Protein AF-V7I9U5-F1 (afdb_monomer)

Structure (mmCIF, N/CA/C/O backbone):
data_AF-V7I9U5-F1
#
_entry.id   AF-V7I9U5-F1
#
loop_
_atom_site.group_PDB
_atom_site.id
_atom_site.type_symbol
_atom_site.label_atom_id
_atom_site.label_alt_id
_atom_site.label_comp_id
_atom_site.label_asym_id
_atom_site.label_entity_id
_atom_site.label_seq_id
_atom_site.pdbx_PDB_ins_code
_atom_site.Cartn_x
_atom_site.Cartn_y
_atom_site.Cartn_z
_atom_site.occupancy
_atom_site.B_iso_or_equiv
_atom_site.auth_seq_id
_atom_site.auth_comp_id
_atom_site.auth_asym_id
_atom_site.auth_atom_id
_atom_site.pdbx_PDB_model_num
ATOM 1 N N . MET A 1 1 ? -19.821 3.208 18.687 1.00 77.12 1 MET A N 1
ATOM 2 C CA . MET A 1 1 ? -19.647 2.857 17.262 1.00 77.12 1 MET A CA 1
ATOM 3 C C . MET A 1 1 ? -19.160 1.423 17.202 1.00 77.12 1 MET A C 1
ATOM 5 O O . MET A 1 1 ? -18.338 1.049 18.027 1.00 77.12 1 MET A O 1
ATOM 9 N N . THR A 1 2 ? -19.719 0.607 16.321 1.00 86.19 2 THR A N 1
ATOM 10 C CA . THR A 1 2 ? -19.376 -0.817 16.202 1.00 86.19 2 THR A CA 1
ATOM 11 C C . THR A 1 2 ? -18.175 -1.021 15.279 1.00 86.19 2 THR A C 1
ATOM 13 O O . THR A 1 2 ? -17.904 -0.192 14.411 1.00 86.19 2 THR A O 1
ATOM 16 N N . ILE A 1 3 ? -17.486 -2.158 15.414 1.00 87.62 3 ILE A N 1
ATOM 17 C CA . ILE A 1 3 ? -16.365 -2.518 14.530 1.00 87.62 3 ILE A CA 1
ATOM 18 C C . ILE A 1 3 ? -16.778 -2.558 13.047 1.00 87.62 3 ILE A C 1
ATOM 20 O O . ILE A 1 3 ? -16.026 -2.118 12.184 1.00 87.62 3 ILE A O 1
ATOM 24 N N . ASN A 1 4 ? -18.013 -2.981 12.751 1.00 90.38 4 ASN A N 1
ATOM 25 C CA . ASN A 1 4 ? -18.553 -3.015 11.388 1.00 90.38 4 ASN A CA 1
ATOM 26 C C . ASN A 1 4 ? -18.772 -1.611 10.803 1.00 90.38 4 ASN A C 1
ATOM 28 O O . ASN A 1 4 ? -18.555 -1.394 9.609 1.00 90.38 4 ASN A O 1
ATOM 32 N N . GLU A 1 5 ? -19.205 -0.654 11.628 1.00 90.50 5 GLU A N 1
ATOM 33 C CA . GLU A 1 5 ? -19.340 0.747 11.213 1.00 90.50 5 GLU A CA 1
ATOM 34 C C . GLU A 1 5 ? -17.968 1.351 10.912 1.00 90.50 5 GLU A C 1
ATOM 36 O O . GLU A 1 5 ? -17.797 1.948 9.850 1.00 90.50 5 GLU A O 1
ATOM 41 N N . ILE A 1 6 ? -16.982 1.125 11.788 1.00 91.06 6 ILE A N 1
ATOM 42 C CA . ILE A 1 6 ? -15.602 1.595 11.597 1.00 91.06 6 ILE A CA 1
ATOM 43 C C . ILE A 1 6 ? -15.008 1.013 10.313 1.00 91.06 6 ILE A C 1
ATOM 45 O O . ILE A 1 6 ? -14.552 1.763 9.453 1.00 91.06 6 ILE A O 1
ATOM 49 N N . HIS A 1 7 ? -15.102 -0.306 10.136 1.00 93.69 7 HIS A N 1
ATOM 50 C CA . HIS A 1 7 ? -14.659 -0.989 8.925 1.00 93.69 7 HIS A CA 1
ATOM 51 C C . HIS A 1 7 ? -15.293 -0.374 7.667 1.00 93.69 7 HIS A C 1
ATOM 53 O O . HIS A 1 7 ? -14.611 -0.103 6.681 1.00 93.69 7 HIS A O 1
ATOM 59 N N . THR A 1 8 ? -16.604 -0.114 7.694 1.00 93.88 8 THR A N 1
ATOM 60 C CA . THR A 1 8 ? -17.323 0.483 6.558 1.00 93.88 8 THR A CA 1
ATOM 61 C C . THR A 1 8 ? -16.842 1.901 6.255 1.00 93.88 8 THR A C 1
ATOM 63 O O . THR A 1 8 ? -16.675 2.249 5.086 1.00 93.88 8 THR A O 1
ATOM 66 N N . VAL A 1 9 ? -16.628 2.727 7.283 1.00 93.00 9 VAL A N 1
ATOM 67 C CA . VAL A 1 9 ? -16.166 4.112 7.117 1.00 93.00 9 VAL A CA 1
ATOM 68 C C . VAL A 1 9 ? -14.738 4.149 6.580 1.00 93.00 9 VAL A C 1
ATOM 70 O O . VAL A 1 9 ? -14.509 4.827 5.579 1.00 93.00 9 VAL A O 1
ATOM 73 N N . LEU A 1 10 ? -13.819 3.386 7.180 1.00 92.50 10 LEU A N 1
ATOM 74 C CA . LEU A 1 10 ? -12.426 3.284 6.736 1.00 92.50 10 LEU A CA 1
ATOM 75 C C . LEU A 1 10 ? -12.348 2.823 5.285 1.00 92.50 10 LEU A C 1
ATOM 77 O O . LEU A 1 10 ? -11.780 3.514 4.444 1.00 92.50 10 LEU A O 1
ATOM 81 N N . LEU A 1 11 ? -12.994 1.700 4.965 1.00 93.69 11 LEU A N 1
ATOM 82 C CA . LEU A 1 11 ? -12.961 1.143 3.619 1.00 93.69 11 LEU A CA 1
ATOM 83 C C . LEU A 1 11 ? -13.556 2.108 2.590 1.00 93.69 11 LEU A C 1
ATOM 85 O O . LEU A 1 11 ? -13.022 2.248 1.492 1.00 93.69 11 LEU A O 1
ATOM 89 N N . LYS A 1 12 ? -14.652 2.796 2.938 1.00 92.44 12 LYS A N 1
ATOM 90 C CA . LYS A 1 12 ? -15.246 3.819 2.073 1.00 92.44 12 LYS A CA 1
ATOM 91 C C . LYS A 1 12 ? -14.289 4.982 1.843 1.00 92.44 12 LYS A C 1
ATOM 93 O O . LYS A 1 12 ? -14.295 5.520 0.741 1.00 92.44 12 LYS A O 1
ATOM 98 N N . GLU A 1 13 ? -13.536 5.400 2.854 1.00 89.56 13 GLU A N 1
ATOM 99 C CA . GLU A 1 13 ? -12.569 6.486 2.712 1.00 89.56 13 GLU A CA 1
ATOM 100 C C . GLU A 1 13 ? -11.442 6.085 1.760 1.00 89.56 13 GLU A C 1
ATOM 102 O O . GLU A 1 13 ? -11.217 6.788 0.779 1.00 89.56 13 GLU A O 1
ATOM 107 N N . VAL A 1 14 ? -10.828 4.912 1.955 1.00 89.81 14 VAL A N 1
ATOM 108 C CA . VAL A 1 14 ? -9.729 4.448 1.085 1.00 89.81 14 VAL A CA 1
ATOM 109 C C . VAL A 1 14 ? -10.201 4.271 -0.356 1.00 89.81 14 VAL A C 1
ATOM 111 O O . VAL A 1 14 ? -9.552 4.725 -1.296 1.00 89.81 14 VAL A O 1
ATOM 114 N N . ARG A 1 15 ? -11.395 3.693 -0.539 1.00 91.56 15 ARG A N 1
ATOM 115 C CA . ARG A 1 15 ? -11.972 3.438 -1.865 1.00 91.56 15 ARG A CA 1
ATOM 116 C C . ARG A 1 15 ? -12.373 4.683 -2.651 1.00 91.56 15 ARG A C 1
ATOM 118 O O . ARG A 1 15 ? -12.685 4.562 -3.830 1.00 91.56 15 ARG A O 1
ATOM 125 N N . ARG A 1 16 ? -12.359 5.877 -2.046 1.00 88.81 16 ARG A N 1
ATOM 126 C CA . ARG A 1 16 ? -12.473 7.139 -2.807 1.00 88.81 16 ARG A CA 1
ATOM 127 C C . ARG A 1 16 ? -11.232 7.429 -3.640 1.00 88.81 16 ARG A C 1
ATOM 129 O O . ARG A 1 16 ? -11.331 8.172 -4.610 1.00 88.81 16 ARG A O 1
ATOM 136 N N . HIS A 1 17 ? -10.101 6.873 -3.229 1.00 86.00 17 HIS A N 1
ATOM 137 C CA . HIS A 1 17 ? -8.796 7.093 -3.829 1.00 86.00 17 HIS A CA 1
ATOM 138 C C . HIS A 1 17 ? -8.340 5.871 -4.623 1.00 86.00 17 HIS A C 1
ATOM 140 O O . HIS A 1 17 ? -7.842 6.025 -5.731 1.00 86.00 17 HIS A O 1
ATOM 146 N N . TYR A 1 18 ? -8.575 4.669 -4.090 1.00 88.31 18 TYR A N 1
ATOM 147 C CA . TYR A 1 18 ? -8.231 3.409 -4.741 1.00 88.31 18 TYR A CA 1
ATOM 148 C C . TYR A 1 18 ? -9.349 2.379 -4.540 1.00 88.31 18 TYR A C 1
ATOM 150 O O . TYR A 1 18 ? -9.548 1.846 -3.450 1.00 88.31 18 TYR A O 1
ATOM 158 N N . ASP A 1 19 ? -10.139 2.116 -5.577 1.00 89.12 19 ASP A N 1
ATOM 159 C CA . ASP A 1 19 ? -11.402 1.374 -5.477 1.00 89.12 19 ASP A CA 1
ATOM 160 C C . ASP A 1 19 ? -11.226 -0.120 -5.145 1.00 89.12 19 ASP A C 1
ATOM 162 O O . ASP A 1 19 ? -12.055 -0.703 -4.435 1.00 89.12 19 ASP A O 1
ATOM 166 N N . LYS A 1 20 ? -10.126 -0.734 -5.592 1.00 90.25 20 LYS A N 1
ATOM 167 C CA . LYS A 1 20 ? -9.800 -2.161 -5.403 1.00 90.25 20 LYS A CA 1
ATOM 168 C C . LYS A 1 20 ? -9.102 -2.463 -4.068 1.00 90.25 20 LYS A C 1
ATOM 170 O O . LYS A 1 20 ? -8.216 -3.317 -4.006 1.00 90.25 20 LYS A O 1
ATOM 175 N N . THR A 1 21 ? -9.505 -1.786 -2.996 1.00 93.69 21 THR A N 1
ATOM 176 C CA . THR A 1 21 ? -8.960 -1.997 -1.643 1.00 93.69 21 THR A CA 1
ATOM 177 C C . THR A 1 21 ? -9.842 -2.905 -0.790 1.00 93.69 21 THR A C 1
ATOM 179 O O . THR A 1 21 ? -11.069 -2.886 -0.914 1.00 93.69 21 THR A O 1
ATOM 182 N N . GLU A 1 22 ? -9.236 -3.654 0.125 1.00 95.12 22 GLU A N 1
ATOM 183 C CA . GLU A 1 22 ? -9.875 -4.439 1.186 1.00 95.12 22 GLU A CA 1
ATOM 184 C C . GLU A 1 22 ? -9.195 -4.155 2.535 1.00 95.12 22 GLU A C 1
ATOM 186 O O . GLU A 1 22 ? -8.014 -3.822 2.567 1.00 95.12 22 GLU A O 1
ATOM 191 N N . ILE A 1 23 ? -9.923 -4.294 3.648 1.00 94.75 23 ILE A N 1
ATOM 192 C CA . ILE A 1 23 ? -9.324 -4.326 4.992 1.00 94.75 23 ILE A CA 1
ATOM 193 C C . ILE A 1 23 ? -9.084 -5.792 5.336 1.00 94.75 23 ILE A C 1
ATOM 195 O O . ILE A 1 23 ? -10.033 -6.576 5.357 1.00 94.75 23 ILE A O 1
ATOM 199 N N . ILE A 1 24 ? -7.830 -6.156 5.595 1.00 94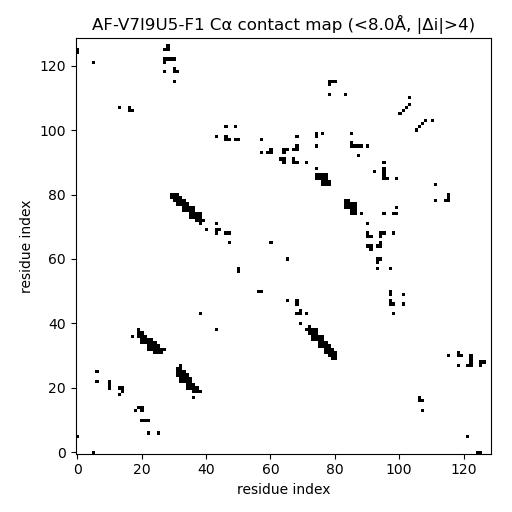.75 24 ILE A N 1
ATOM 200 C CA . ILE A 1 24 ? -7.446 -7.530 5.951 1.00 94.75 24 ILE A CA 1
ATOM 201 C C . ILE A 1 24 ? -7.210 -7.704 7.452 1.00 94.75 24 ILE A C 1
ATOM 203 O O . ILE A 1 24 ? -7.402 -8.801 7.972 1.00 94.75 24 ILE A O 1
ATOM 207 N N . HIS A 1 25 ? -6.882 -6.619 8.157 1.00 93.75 25 HIS A N 1
ATOM 208 C CA . HIS A 1 25 ? -6.757 -6.581 9.613 1.00 93.75 25 HIS A CA 1
ATOM 209 C C . HIS A 1 25 ? -7.261 -5.244 10.156 1.00 93.75 25 HIS A C 1
ATOM 211 O O . HIS A 1 25 ? -7.058 -4.201 9.532 1.00 93.75 25 HIS A O 1
ATOM 217 N N . LEU A 1 26 ? -7.935 -5.285 11.304 1.00 94.50 26 LEU A N 1
ATOM 218 C CA . LEU A 1 26 ? -8.434 -4.109 12.011 1.00 94.50 26 LEU A CA 1
ATOM 219 C C . LEU A 1 26 ? -8.462 -4.392 13.515 1.00 94.50 26 LEU A C 1
ATOM 221 O O . LEU A 1 26 ? -9.293 -5.176 13.978 1.00 94.50 26 LEU A O 1
ATOM 225 N N . ASP A 1 27 ? -7.602 -3.711 14.265 1.00 92.88 27 ASP A N 1
ATOM 226 C CA . ASP A 1 27 ? -7.534 -3.774 15.723 1.00 92.88 27 ASP A CA 1
ATOM 227 C C . ASP A 1 27 ? -7.609 -2.355 16.304 1.00 92.88 27 ASP A C 1
ATOM 229 O O . ASP A 1 27 ? -6.640 -1.603 16.321 1.00 92.88 27 ASP A O 1
ATOM 23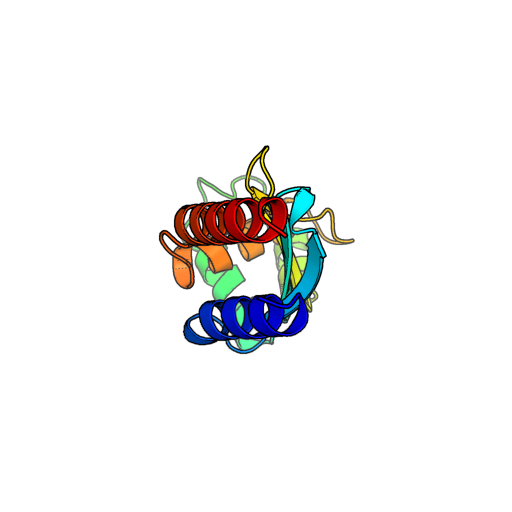3 N N . ILE A 1 28 ? -8.804 -1.961 16.755 1.00 90.69 28 ILE A N 1
ATOM 234 C CA . ILE A 1 28 ? -9.050 -0.611 17.283 1.00 90.69 28 ILE A CA 1
ATOM 235 C C . ILE A 1 28 ? -8.306 -0.354 18.604 1.00 90.69 28 ILE A C 1
ATOM 237 O O . ILE A 1 28 ? -7.718 0.721 18.727 1.00 90.69 28 ILE A O 1
ATOM 241 N N . PRO A 1 29 ? -8.304 -1.277 19.592 1.00 89.69 29 PRO A N 1
ATOM 242 C CA . PRO A 1 29 ? -7.500 -1.111 20.802 1.00 89.69 29 PRO A CA 1
ATOM 243 C C . PRO A 1 29 ? -6.011 -0.867 20.546 1.00 89.69 29 PRO A C 1
ATOM 245 O O . PRO A 1 29 ? -5.427 -0.041 21.244 1.00 89.69 29 PRO A O 1
ATOM 248 N N . LEU A 1 30 ? -5.423 -1.558 19.565 1.00 89.88 30 LEU A N 1
ATOM 249 C CA . LEU A 1 30 ? -4.011 -1.402 19.198 1.00 89.88 30 LEU A CA 1
ATOM 250 C C . LEU A 1 30 ? -3.757 -0.281 18.178 1.00 89.88 30 LEU A C 1
ATOM 252 O O . LEU A 1 30 ? -2.609 0.003 17.859 1.00 89.88 30 LEU A O 1
ATOM 256 N N . GLY A 1 31 ? -4.807 0.362 17.657 1.00 89.88 31 GLY A N 1
ATOM 257 C CA . GLY A 1 31 ? -4.671 1.396 16.629 1.00 89.88 31 GLY A CA 1
ATOM 258 C C . GLY A 1 31 ? -4.204 0.861 15.271 1.00 89.88 31 GLY A C 1
ATOM 259 O O . GLY A 1 31 ? -3.723 1.636 14.452 1.00 89.88 31 GLY A O 1
ATOM 260 N N . GLU A 1 32 ? -4.364 -0.438 15.011 1.00 92.75 32 GLU A N 1
ATOM 261 C CA . GLU A 1 32 ? -3.842 -1.093 13.813 1.00 92.75 32 GLU A CA 1
ATOM 262 C C . GLU A 1 32 ? -4.907 -1.242 12.725 1.00 92.75 32 GLU A C 1
ATOM 264 O O . GLU A 1 32 ? -6.035 -1.692 12.967 1.00 92.75 32 GLU A O 1
ATOM 269 N N . VAL A 1 33 ? -4.527 -0.954 11.484 1.00 94.19 33 VAL A N 1
ATOM 270 C CA . VAL A 1 33 ? -5.307 -1.311 10.298 1.00 94.19 33 VAL A CA 1
ATOM 271 C C . VAL A 1 33 ? -4.382 -1.736 9.167 1.00 94.19 33 VAL A C 1
ATOM 273 O O . VAL A 1 33 ? -3.367 -1.103 8.899 1.00 94.19 33 VAL A O 1
ATOM 276 N N . GLU A 1 34 ? -4.737 -2.814 8.477 1.00 94.69 34 GLU A N 1
ATOM 277 C CA . GLU A 1 34 ? -4.006 -3.290 7.308 1.00 94.69 34 GLU A CA 1
ATOM 278 C C . GLU A 1 34 ? -4.934 -3.347 6.101 1.00 94.69 34 GLU A C 1
ATOM 280 O O . GLU A 1 34 ? -5.991 -3.990 6.121 1.00 94.69 34 GLU A O 1
ATOM 285 N N . PHE A 1 35 ? -4.520 -2.663 5.040 1.00 93.88 35 PHE A N 1
ATOM 286 C CA . PHE A 1 35 ? -5.229 -2.599 3.777 1.00 93.88 35 PHE A CA 1
ATOM 287 C C . PHE A 1 35 ? -4.507 -3.431 2.725 1.00 93.88 35 PHE A C 1
ATOM 289 O O . PHE A 1 35 ? -3.295 -3.316 2.552 1.00 93.88 35 PHE A O 1
ATOM 296 N N . LYS A 1 36 ? -5.273 -4.218 1.975 1.00 94.19 36 LYS A N 1
ATOM 297 C CA . LYS A 1 36 ? -4.824 -4.887 0.756 1.00 94.19 36 LYS A CA 1
ATOM 298 C C . LYS A 1 36 ? -5.276 -4.075 -0.449 1.00 94.19 36 LYS A C 1
ATOM 300 O O . LYS A 1 36 ? -6.473 -3.846 -0.619 1.00 94.19 36 LYS A O 1
ATOM 305 N N . PHE A 1 37 ? -4.340 -3.682 -1.301 1.00 93.31 37 PHE A N 1
ATOM 306 C CA . PHE A 1 37 ? -4.597 -2.996 -2.564 1.00 93.31 37 PHE A CA 1
ATOM 307 C C . PHE A 1 37 ? -4.389 -3.995 -3.697 1.00 93.31 37 PHE A C 1
ATOM 309 O O . PHE A 1 37 ? -3.257 -4.394 -3.961 1.00 93.31 37 PHE A O 1
ATOM 316 N N . ASN A 1 38 ? -5.47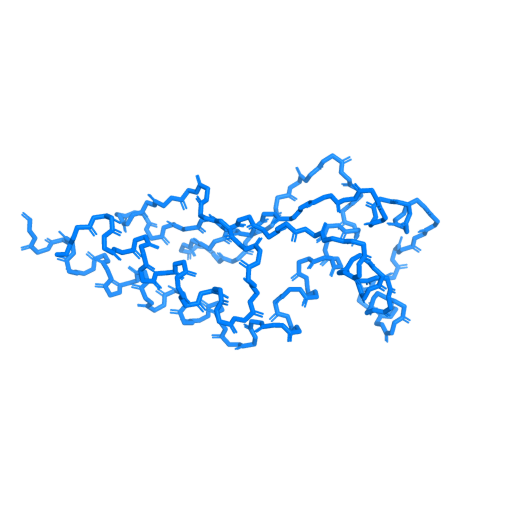1 -4.443 -4.337 1.00 94.19 38 ASN A N 1
ATOM 317 C CA . ASN A 1 38 ? -5.355 -5.349 -5.479 1.00 94.19 38 ASN A CA 1
ATOM 318 C C . ASN A 1 38 ? -4.900 -4.550 -6.710 1.00 94.19 38 ASN A C 1
ATOM 320 O O . ASN A 1 38 ? -5.506 -3.528 -7.040 1.00 94.19 38 ASN A O 1
ATOM 324 N N . LEU A 1 39 ? -3.850 -5.021 -7.377 1.00 93.44 39 LEU A N 1
ATOM 325 C CA . LEU A 1 39 ? -3.217 -4.374 -8.522 1.00 93.44 39 LEU 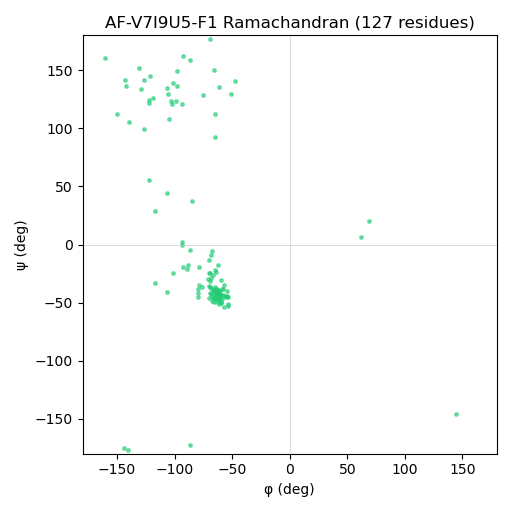A CA 1
ATOM 326 C C . LEU A 1 39 ? -3.668 -5.075 -9.803 1.00 93.44 39 LEU A C 1
ATOM 328 O O . LEU A 1 39 ? -3.462 -6.280 -9.974 1.00 93.44 39 LEU A O 1
ATOM 332 N N . ASP A 1 40 ? -4.288 -4.341 -10.724 1.00 94.50 40 ASP A N 1
ATOM 333 C CA . ASP A 1 40 ? -4.554 -4.890 -12.049 1.00 94.50 40 ASP A CA 1
ATOM 334 C C . ASP A 1 40 ? -3.370 -4.682 -13.006 1.00 94.50 40 ASP A C 1
ATOM 336 O O . ASP A 1 40 ? -2.253 -4.348 -12.616 1.00 94.50 40 ASP A O 1
ATOM 340 N N . HIS A 1 41 ? -3.563 -5.000 -14.286 1.00 95.69 41 HIS A N 1
ATOM 341 C CA . HIS A 1 41 ? -2.507 -4.794 -15.273 1.00 95.69 41 HIS A CA 1
ATOM 342 C C . HIS A 1 41 ? -2.153 -3.310 -15.465 1.00 95.69 41 HIS A C 1
ATOM 344 O O . HIS A 1 41 ? -0.976 -2.991 -15.572 1.00 95.69 41 HIS A O 1
ATOM 350 N N . GLU A 1 42 ? -3.140 -2.413 -15.485 1.00 94.69 42 GLU A N 1
ATOM 351 C CA . GLU A 1 42 ? -2.924 -0.972 -15.646 1.00 94.69 42 GLU A CA 1
ATOM 352 C C . GLU A 1 42 ? -2.172 -0.394 -14.442 1.00 94.69 42 GLU A C 1
ATOM 354 O O . GLU A 1 42 ? -1.208 0.349 -14.625 1.00 94.69 42 GLU A O 1
ATOM 359 N N . ASP A 1 43 ? -2.544 -0.807 -13.228 1.00 94.56 43 ASP A N 1
ATOM 360 C CA . ASP A 1 43 ? -1.866 -0.421 -11.989 1.00 94.56 43 ASP A CA 1
ATOM 361 C C . ASP A 1 43 ? -0.385 -0.837 -12.022 1.00 94.56 43 ASP A C 1
ATOM 363 O O . ASP A 1 43 ? 0.502 -0.019 -11.779 1.00 94.56 43 ASP A O 1
ATOM 367 N N . ARG A 1 44 ? -0.089 -2.079 -12.427 1.00 95.75 44 ARG A N 1
ATOM 368 C CA . ARG A 1 44 ? 1.293 -2.577 -12.566 1.00 95.75 44 ARG A CA 1
ATOM 369 C C . ARG A 1 44 ? 2.105 -1.8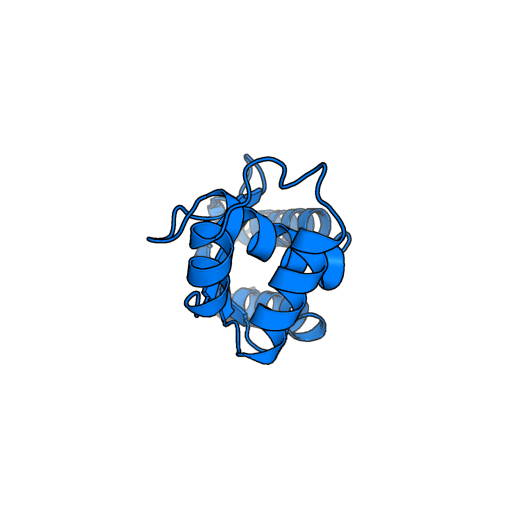16 -13.611 1.00 95.75 44 ARG A C 1
ATOM 371 O O . ARG A 1 44 ? 3.279 -1.534 -13.382 1.00 95.75 44 ARG A O 1
ATOM 378 N N . MET A 1 45 ? 1.494 -1.451 -14.740 1.00 97.19 45 MET A N 1
ATOM 379 C CA . MET A 1 45 ? 2.170 -0.637 -15.755 1.00 97.19 45 MET A CA 1
ATOM 380 C C . MET A 1 45 ? 2.508 0.763 -15.230 1.00 97.19 45 MET A C 1
ATOM 382 O O . MET A 1 45 ? 3.598 1.261 -15.504 1.00 97.19 45 MET A O 1
ATOM 386 N N . ARG A 1 46 ? 1.624 1.371 -14.432 1.00 94.69 46 ARG A N 1
ATOM 387 C CA . ARG A 1 46 ? 1.884 2.668 -13.788 1.00 94.69 46 ARG A CA 1
ATOM 388 C C . ARG A 1 46 ? 2.954 2.589 -12.706 1.00 94.69 46 ARG A C 1
ATOM 390 O O . ARG A 1 46 ? 3.752 3.509 -12.590 1.00 94.69 46 ARG A O 1
ATOM 397 N N . ILE A 1 47 ? 3.014 1.494 -11.947 1.00 94.44 47 ILE A N 1
ATOM 398 C CA . ILE A 1 47 ? 4.087 1.272 -10.965 1.00 94.44 47 ILE A CA 1
ATOM 399 C C . ILE A 1 47 ? 5.448 1.195 -11.668 1.00 94.44 47 ILE A C 1
ATOM 401 O O . ILE A 1 47 ? 6.413 1.789 -11.193 1.00 94.44 47 ILE A O 1
ATOM 405 N N . LEU A 1 48 ? 5.534 0.508 -12.814 1.00 95.50 48 LEU A N 1
ATOM 406 C CA . LEU A 1 48 ? 6.763 0.472 -13.615 1.00 95.50 48 LEU A CA 1
ATOM 407 C C . LEU A 1 48 ? 7.170 1.861 -14.121 1.00 95.50 48 LEU A C 1
ATOM 409 O O . LEU A 1 48 ? 8.350 2.203 -14.070 1.00 95.50 48 LEU A O 1
ATOM 413 N N . GLU A 1 49 ? 6.206 2.649 -14.602 1.00 94.62 49 GLU A N 1
ATOM 414 C CA . GLU A 1 49 ? 6.440 4.029 -15.040 1.00 94.62 49 GLU A CA 1
ATOM 415 C C . GLU A 1 49 ? 6.947 4.889 -13.877 1.00 94.62 49 GLU A C 1
ATOM 417 O O . GLU A 1 49 ? 8.033 5.455 -13.970 1.00 94.62 49 GLU A O 1
ATOM 422 N N . PHE A 1 50 ? 6.252 4.864 -12.737 1.00 93.06 50 PHE A N 1
ATOM 423 C CA . PHE A 1 50 ? 6.655 5.555 -11.513 1.00 93.06 50 PHE A CA 1
ATOM 424 C C . PHE A 1 50 ? 8.069 5.164 -11.062 1.00 93.06 50 PHE A C 1
ATOM 426 O O . PHE A 1 50 ? 8.887 6.028 -10.748 1.00 93.06 50 PHE A O 1
ATOM 433 N N . MET A 1 51 ? 8.399 3.871 -11.072 1.00 93.50 51 MET A N 1
ATOM 434 C CA . MET A 1 51 ? 9.741 3.399 -10.728 1.00 93.50 51 MET A CA 1
ATOM 435 C C . MET A 1 51 ? 10.800 3.955 -11.691 1.00 93.50 51 MET A C 1
ATOM 437 O O . MET A 1 51 ? 11.863 4.392 -11.252 1.00 93.50 51 MET A O 1
ATOM 441 N N . SER A 1 52 ? 10.511 3.966 -12.996 1.00 91.81 52 SER A N 1
ATOM 442 C CA . SER A 1 52 ? 11.419 4.497 -14.018 1.00 91.81 52 SER A CA 1
ATOM 443 C C . SER A 1 52 ? 11.588 6.018 -13.943 1.00 91.81 52 SER A C 1
ATOM 445 O O . SER A 1 52 ? 12.628 6.526 -14.365 1.00 91.81 52 SER A O 1
ATOM 447 N N . GLU A 1 53 ? 10.580 6.741 -13.459 1.00 92.56 53 GLU A N 1
ATOM 448 C CA . GLU A 1 53 ? 10.612 8.195 -13.279 1.00 92.56 53 GLU A CA 1
ATOM 449 C C . GLU A 1 53 ? 11.369 8.626 -12.015 1.00 92.56 53 GLU A C 1
ATOM 451 O O . GLU A 1 53 ? 11.832 9.764 -11.956 1.00 92.56 53 GLU A O 1
ATOM 456 N N . ASN A 1 54 ? 11.551 7.719 -11.047 1.00 89.75 54 ASN A N 1
ATOM 457 C CA . ASN A 1 54 ? 12.191 7.985 -9.753 1.00 89.75 54 ASN A CA 1
ATOM 458 C C . ASN A 1 54 ? 13.425 7.079 -9.505 1.00 89.75 54 ASN A C 1
ATOM 460 O O . ASN A 1 54 ? 13.488 6.359 -8.498 1.00 89.75 54 ASN A O 1
ATOM 464 N N . PRO A 1 55 ? 14.426 7.067 -10.407 1.00 90.25 55 PRO A N 1
ATOM 465 C CA . PRO A 1 55 ? 15.563 6.143 -10.340 1.00 90.25 55 PRO A CA 1
ATOM 466 C C . PRO A 1 55 ? 16.454 6.340 -9.104 1.00 90.25 55 PRO A C 1
ATOM 468 O O . PRO A 1 55 ? 17.149 5.416 -8.687 1.00 90.25 55 PRO A O 1
ATOM 471 N N . GLU A 1 56 ? 16.458 7.527 -8.501 1.00 90.88 56 GLU A N 1
ATOM 472 C CA . GLU A 1 56 ? 17.187 7.816 -7.266 1.00 90.88 56 GLU A CA 1
ATOM 473 C C . GLU A 1 56 ? 16.572 7.138 -6.037 1.00 90.88 56 GLU A C 1
ATOM 475 O O . GLU A 1 56 ? 17.302 6.795 -5.107 1.00 90.88 56 GLU A O 1
ATOM 480 N N . ILE A 1 57 ? 15.253 6.914 -6.045 1.00 87.75 57 ILE A N 1
ATOM 481 C CA . ILE A 1 57 ? 14.540 6.196 -4.984 1.00 87.75 57 ILE A CA 1
ATOM 482 C C . ILE A 1 57 ? 14.732 4.688 -5.177 1.00 87.75 57 ILE A C 1
ATOM 484 O O . ILE A 1 57 ? 15.010 3.965 -4.221 1.00 87.75 57 ILE A O 1
ATOM 488 N N . PHE A 1 58 ? 14.660 4.220 -6.425 1.00 90.81 58 PHE A N 1
ATOM 489 C CA . PHE A 1 58 ? 14.720 2.800 -6.786 1.00 90.81 58 PHE A CA 1
ATOM 490 C C . PHE A 1 58 ? 16.053 2.411 -7.435 1.00 90.81 58 PHE A C 1
ATOM 492 O O . PHE A 1 58 ? 16.095 1.690 -8.428 1.00 90.81 58 PHE A O 1
ATOM 499 N N . SER A 1 59 ? 17.161 2.878 -6.858 1.00 89.75 59 SER A N 1
ATOM 500 C CA . SER A 1 59 ? 18.508 2.691 -7.427 1.00 89.75 59 SER A CA 1
ATOM 501 C C . SER A 1 59 ? 18.972 1.229 -7.547 1.00 89.75 59 SER A C 1
ATOM 503 O O . SER A 1 59 ? 19.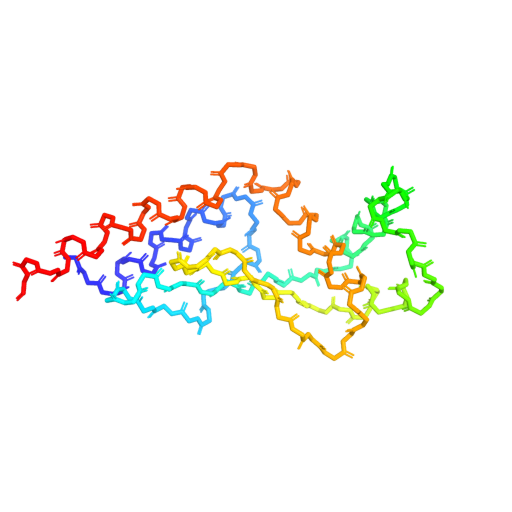898 0.943 -8.305 1.00 89.75 59 SER A O 1
ATOM 505 N N . GLU A 1 60 ? 18.326 0.304 -6.831 1.00 90.25 60 GLU A N 1
ATOM 506 C CA . GLU A 1 60 ? 18.603 -1.140 -6.871 1.00 90.25 60 GLU A CA 1
ATOM 507 C C . GLU A 1 60 ? 17.713 -1.905 -7.871 1.00 90.25 60 GLU A C 1
ATOM 509 O O . GLU A 1 60 ? 17.854 -3.124 -8.017 1.00 90.25 60 GLU A O 1
ATOM 514 N N . ALA A 1 61 ? 16.808 -1.210 -8.574 1.00 90.81 61 ALA A N 1
ATOM 515 C CA . ALA A 1 61 ? 15.896 -1.824 -9.530 1.00 90.81 61 ALA A CA 1
ATOM 516 C C . ALA A 1 61 ? 16.650 -2.509 -10.679 1.00 90.81 61 ALA A C 1
ATOM 518 O O . ALA A 1 61 ? 17.587 -1.964 -11.269 1.00 90.81 61 ALA A O 1
ATOM 519 N N . ASN A 1 62 ? 16.209 -3.717 -11.016 1.00 91.81 62 ASN A N 1
ATOM 520 C CA . ASN A 1 62 ? 16.767 -4.528 -12.092 1.00 91.81 62 ASN A CA 1
ATOM 521 C C . ASN A 1 62 ? 15.655 -5.257 -12.871 1.0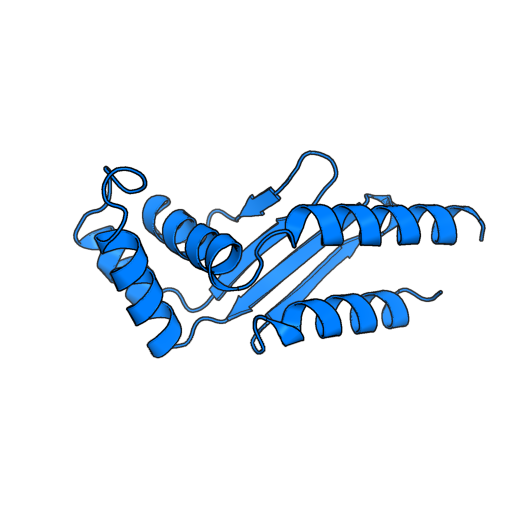0 91.81 62 ASN A C 1
ATOM 523 O O . ASN A 1 62 ? 14.464 -5.072 -12.614 1.00 91.81 62 ASN A O 1
ATOM 527 N N . ASP A 1 63 ? 16.039 -6.091 -13.840 1.00 91.25 63 ASP A N 1
ATOM 528 C CA . ASP A 1 63 ? 15.087 -6.821 -14.685 1.00 91.25 63 ASP A CA 1
ATOM 529 C C . ASP A 1 63 ? 14.153 -7.749 -13.888 1.00 91.25 63 ASP A C 1
ATOM 531 O O . ASP A 1 63 ? 13.017 -7.974 -14.306 1.00 91.25 63 ASP A O 1
ATOM 535 N N . ASP A 1 64 ? 14.603 -8.291 -12.753 1.00 91.31 64 ASP A N 1
ATOM 536 C CA . ASP A 1 64 ? 13.771 -9.138 -11.897 1.00 91.31 64 ASP A CA 1
ATOM 537 C C . ASP A 1 64 ? 12.777 -8.296 -11.086 1.00 91.31 64 ASP A C 1
ATOM 539 O O . ASP A 1 64 ? 11.611 -8.672 -11.003 1.00 91.31 64 ASP A O 1
ATOM 543 N N . THR A 1 65 ? 13.163 -7.096 -10.632 1.00 93.44 65 THR A N 1
ATOM 544 C CA . THR A 1 65 ? 12.228 -6.121 -10.037 1.00 93.44 65 THR A CA 1
ATOM 545 C C . THR A 1 65 ? 11.058 -5.822 -10.983 1.00 93.44 65 THR A C 1
ATOM 547 O O . THR A 1 65 ? 9.901 -5.808 -10.565 1.00 93.44 65 THR A O 1
ATOM 550 N N . ALA A 1 66 ? 11.331 -5.619 -12.277 1.00 94.12 66 ALA A N 1
ATOM 551 C CA . ALA A 1 66 ? 10.285 -5.341 -13.260 1.00 94.12 66 ALA A CA 1
ATOM 552 C C . ALA A 1 66 ? 9.343 -6.539 -13.484 1.00 94.12 66 ALA A C 1
ATOM 554 O O . ALA A 1 66 ? 8.132 -6.351 -13.614 1.00 94.12 66 ALA A O 1
ATOM 555 N N . LYS A 1 67 ? 9.875 -7.769 -13.512 1.00 95.00 67 LYS A N 1
ATOM 556 C CA . LYS A 1 67 ? 9.053 -8.991 -13.600 1.00 95.00 67 LYS A CA 1
ATOM 557 C C . LYS A 1 67 ? 8.160 -9.142 -12.378 1.00 95.00 67 LYS A C 1
ATOM 559 O O . LYS A 1 67 ? 6.970 -9.394 -12.530 1.00 95.00 67 LYS A O 1
ATOM 564 N N . ASP A 1 68 ? 8.715 -8.916 -11.198 1.00 94.56 68 ASP A N 1
ATOM 565 C CA . ASP A 1 68 ? 7.987 -9.023 -9.942 1.00 94.56 68 ASP A CA 1
ATOM 566 C C . ASP A 1 68 ? 6.847 -8.006 -9.861 1.00 94.56 68 ASP A C 1
ATOM 568 O O . ASP A 1 68 ? 5.733 -8.370 -9.491 1.00 94.56 68 ASP A O 1
ATOM 572 N N . ILE A 1 69 ? 7.062 -6.762 -10.307 1.00 94.94 69 ILE A N 1
ATOM 573 C CA . ILE A 1 69 ? 5.976 -5.776 -10.436 1.00 94.94 69 ILE A CA 1
ATOM 574 C C . ILE A 1 69 ? 4.891 -6.285 -11.394 1.00 94.94 69 ILE A C 1
ATOM 576 O O . ILE A 1 69 ? 3.704 -6.168 -11.098 1.00 94.94 69 ILE A O 1
ATOM 580 N N . LEU A 1 70 ? 5.266 -6.873 -12.533 1.00 95.44 70 LEU A N 1
ATOM 581 C CA . LEU A 1 70 ? 4.301 -7.412 -13.495 1.00 95.44 70 LEU A CA 1
ATOM 582 C C . LEU A 1 70 ? 3.522 -8.619 -12.959 1.00 95.44 70 LEU A C 1
ATOM 584 O O . LEU A 1 70 ? 2.398 -8.847 -13.403 1.00 95.44 70 LEU A O 1
ATOM 588 N N . GLU A 1 71 ? 4.071 -9.381 -12.019 1.00 94.62 71 GLU A N 1
ATOM 589 C CA . GLU A 1 71 ? 3.417 -10.549 -11.421 1.00 94.62 71 GLU A CA 1
ATOM 590 C C . GLU A 1 71 ? 2.644 -10.228 -10.135 1.00 94.62 71 GLU A C 1
ATOM 592 O O . GLU A 1 71 ? 1.741 -10.984 -9.774 1.00 94.62 71 GLU A O 1
ATOM 597 N N . MET A 1 72 ? 2.942 -9.102 -9.483 1.00 93.44 72 MET A N 1
ATOM 598 C CA . MET A 1 72 ? 2.325 -8.680 -8.227 1.00 93.44 72 MET A CA 1
ATOM 599 C C . MET A 1 72 ? 0.834 -8.380 -8.393 1.00 93.44 72 MET A C 1
ATOM 601 O O . MET A 1 72 ? 0.433 -7.407 -9.028 1.00 93.44 72 MET A O 1
ATOM 605 N N . ASP A 1 73 ? -0.009 -9.210 -7.788 1.00 93.25 73 ASP A N 1
ATOM 606 C CA . ASP A 1 73 ? -1.465 -9.069 -7.835 1.00 93.25 73 ASP A CA 1
ATOM 607 C C . ASP A 1 73 ? -2.018 -8.170 -6.719 1.00 93.25 73 ASP A C 1
ATOM 609 O O . ASP A 1 73 ? -3.155 -7.700 -6.802 1.00 93.25 73 ASP A O 1
ATOM 613 N N . ASN A 1 74 ? -1.237 -7.925 -5.665 1.00 93.38 74 ASN A N 1
ATOM 614 C CA . ASN A 1 74 ? -1.596 -7.029 -4.579 1.00 93.38 74 ASN A CA 1
ATOM 615 C C . ASN A 1 74 ? -0.389 -6.561 -3.757 1.00 93.38 74 ASN A C 1
ATOM 617 O O . ASN A 1 74 ? 0.645 -7.224 -3.717 1.00 93.38 74 ASN A O 1
ATOM 621 N N . ILE A 1 75 ? -0.580 -5.459 -3.033 1.00 92.88 75 ILE A N 1
ATOM 622 C CA . ILE A 1 75 ? 0.312 -5.016 -1.959 1.00 92.88 75 ILE A CA 1
ATOM 623 C C . ILE A 1 75 ? -0.495 -4.777 -0.680 1.00 92.88 75 ILE A C 1
ATOM 625 O O . ILE A 1 75 ? -1.618 -4.267 -0.727 1.00 92.88 75 ILE A O 1
ATOM 629 N N . CYS A 1 76 ? 0.076 -5.142 0.467 1.00 92.81 76 CYS A N 1
ATOM 630 C CA . CYS A 1 76 ? -0.514 -4.880 1.777 1.00 92.81 76 CYS A CA 1
ATOM 631 C C . CYS A 1 76 ? 0.241 -3.753 2.478 1.00 92.81 76 CYS A C 1
ATOM 633 O O . CYS A 1 76 ? 1.467 -3.817 2.593 1.00 92.81 76 CYS A O 1
ATOM 635 N N . ILE A 1 77 ? -0.500 -2.761 2.973 1.00 91.88 77 ILE A N 1
ATOM 636 C CA . ILE A 1 77 ? 0.027 -1.637 3.749 1.00 91.88 77 ILE A CA 1
ATOM 637 C C . ILE A 1 77 ? -0.682 -1.612 5.101 1.00 91.88 77 ILE A C 1
ATOM 639 O O . ILE A 1 77 ? -1.910 -1.524 5.170 1.00 91.88 77 ILE A O 1
ATOM 643 N N . ARG A 1 78 ? 0.106 -1.699 6.167 1.00 92.31 78 ARG A N 1
ATOM 644 C CA . ARG A 1 78 ? -0.304 -1.612 7.563 1.00 92.31 78 ARG A CA 1
ATOM 645 C C . ARG A 1 78 ? 0.020 -0.234 8.119 1.00 92.31 78 ARG A C 1
ATOM 647 O O . ARG A 1 78 ? 1.098 0.298 7.872 1.00 92.31 78 ARG A O 1
ATOM 654 N N . PHE A 1 79 ? -0.911 0.290 8.897 1.00 90.81 79 PHE A N 1
ATOM 655 C CA . PHE A 1 79 ? -0.763 1.486 9.707 1.00 90.81 79 PHE A CA 1
ATOM 656 C C . PHE A 1 79 ? -0.955 1.079 11.165 1.00 90.81 79 PHE A C 1
ATOM 658 O O . PHE A 1 79 ? -1.958 0.438 11.488 1.00 90.81 79 PHE A O 1
ATOM 665 N N . ASP A 1 80 ? 0.006 1.418 12.012 1.00 89.75 80 ASP A N 1
ATOM 666 C CA . ASP A 1 80 ? -0.032 1.202 13.457 1.00 89.75 80 ASP A CA 1
ATOM 667 C C . ASP A 1 80 ? 0.657 2.369 14.190 1.00 89.75 80 ASP A C 1
ATOM 669 O O . ASP A 1 80 ? 1.043 3.363 13.572 1.00 89.75 80 ASP A O 1
ATOM 673 N N . GLU A 1 81 ? 0.789 2.271 15.515 1.00 84.25 81 GLU A N 1
ATOM 674 C CA . GLU A 1 81 ? 1.397 3.320 16.348 1.00 84.25 81 GLU A CA 1
ATOM 675 C C . GLU A 1 81 ? 2.888 3.568 16.058 1.00 84.25 81 GLU A C 1
ATOM 677 O O . GLU A 1 81 ? 3.412 4.629 16.398 1.00 84.25 81 GLU A O 1
ATOM 682 N N . GLU A 1 82 ? 3.593 2.602 15.465 1.00 84.81 82 GLU A N 1
ATOM 683 C CA . GLU A 1 82 ? 5.009 2.736 15.119 1.00 84.81 82 GLU A CA 1
ATOM 684 C C . GLU A 1 82 ? 5.205 3.326 13.714 1.00 84.81 82 GLU A C 1
ATOM 686 O O . GLU A 1 82 ? 6.264 3.893 13.425 1.00 84.81 82 GLU A O 1
ATOM 691 N N . GLY A 1 83 ? 4.188 3.237 12.851 1.00 83.19 83 GLY A N 1
ATOM 692 C CA . GLY A 1 83 ? 4.129 3.956 11.586 1.00 83.19 83 GLY A CA 1
ATOM 693 C C . GLY A 1 83 ? 3.455 3.180 10.456 1.00 83.19 83 GLY A C 1
ATOM 694 O O . GLY A 1 83 ? 2.479 2.456 10.636 1.00 83.19 83 GLY A O 1
ATOM 695 N N . THR A 1 84 ? 3.959 3.391 9.237 1.00 84.50 84 THR A N 1
ATOM 696 C CA . THR A 1 84 ? 3.467 2.724 8.024 1.00 84.50 84 THR A CA 1
ATOM 697 C C . THR A 1 84 ? 4.421 1.612 7.611 1.00 84.50 84 THR A C 1
ATOM 699 O O . THR A 1 84 ? 5.593 1.859 7.329 1.00 84.50 84 THR A O 1
ATOM 702 N N . TYR A 1 85 ? 3.896 0.397 7.506 1.00 84.44 85 TYR A N 1
ATOM 703 C CA . TYR A 1 85 ? 4.631 -0.795 7.108 1.00 84.44 85 TYR A CA 1
ATOM 704 C C . TYR A 1 85 ? 4.007 -1.410 5.864 1.00 84.44 85 TYR A C 1
ATOM 706 O O . TYR A 1 85 ? 2.793 -1.428 5.702 1.00 84.44 85 TYR A O 1
ATOM 714 N N . PHE A 1 86 ? 4.822 -1.974 4.987 1.00 82.00 86 PHE A N 1
ATOM 715 C CA . PHE A 1 86 ? 4.348 -2.740 3.840 1.00 82.00 86 PHE A CA 1
ATOM 716 C C . PHE A 1 86 ? 5.073 -4.080 3.812 1.00 82.00 86 PHE A C 1
ATOM 718 O O . PHE A 1 86 ? 6.268 -4.180 4.097 1.00 82.00 86 PHE A O 1
ATOM 725 N N . GLY A 1 87 ? 4.295 -5.137 3.598 1.00 63.06 87 GLY A N 1
ATOM 726 C CA . GLY A 1 87 ? 4.732 -6.501 3.867 1.00 63.06 87 GLY A CA 1
ATOM 727 C C . GLY A 1 87 ? 5.870 -6.974 2.961 1.00 63.06 87 GLY A C 1
ATOM 728 O O . GLY A 1 87 ? 5.947 -6.618 1.786 1.00 63.06 87 GLY A O 1
ATOM 729 N N . ARG A 1 88 ? 6.700 -7.880 3.502 1.00 56.12 88 ARG A N 1
ATOM 730 C CA . ARG A 1 88 ? 7.517 -8.806 2.704 1.00 56.12 88 ARG A CA 1
ATOM 731 C C . ARG A 1 88 ? 6.574 -9.741 1.953 1.00 56.12 88 ARG A C 1
ATOM 733 O O . ARG A 1 88 ? 6.147 -10.761 2.494 1.00 56.12 88 ARG A O 1
ATOM 740 N N . SER A 1 89 ? 6.217 -9.369 0.734 1.00 61.00 89 SER A N 1
ATOM 741 C CA . SER A 1 89 ? 5.616 -10.311 -0.201 1.00 61.00 89 SER A CA 1
ATOM 742 C C . SER A 1 89 ? 6.669 -11.347 -0.643 1.00 61.00 89 SER A C 1
ATOM 744 O O . SER A 1 89 ? 7.837 -11.275 -0.253 1.00 61.00 89 SER A O 1
ATOM 746 N N . SER A 1 90 ? 6.273 -12.331 -1.450 1.00 77.12 90 SER A N 1
ATOM 747 C CA . SER A 1 90 ? 7.223 -13.229 -2.126 1.00 77.12 90 SER A CA 1
ATOM 748 C C . SER A 1 90 ? 8.072 -12.532 -3.196 1.00 77.12 90 SER A C 1
ATOM 750 O O . SER A 1 90 ? 8.947 -13.176 -3.767 1.00 77.12 90 SER A O 1
ATOM 752 N N . TYR A 1 91 ? 7.785 -11.263 -3.480 1.00 83.12 91 TYR A N 1
ATOM 753 C CA . TYR A 1 91 ? 8.429 -10.456 -4.502 1.00 83.12 91 TYR A CA 1
ATOM 754 C C . TYR A 1 91 ? 9.613 -9.665 -3.940 1.00 83.12 91 TYR A C 1
ATOM 756 O O . TYR A 1 91 ? 9.745 -9.449 -2.731 1.00 83.12 91 TYR A O 1
ATOM 764 N N . ASP A 1 92 ? 10.459 -9.206 -4.852 1.00 85.25 92 ASP A N 1
ATOM 765 C CA . ASP A 1 92 ? 11.578 -8.314 -4.619 1.00 85.25 92 ASP A CA 1
ATOM 766 C C . ASP A 1 92 ? 11.187 -7.108 -3.750 1.00 85.25 92 ASP A C 1
ATOM 768 O O . ASP A 1 92 ? 10.104 -6.521 -3.866 1.00 85.25 92 ASP A O 1
ATOM 772 N N . TYR A 1 93 ? 12.092 -6.723 -2.851 1.00 88.44 93 TYR A N 1
ATOM 773 C CA . TYR A 1 93 ? 11.836 -5.637 -1.908 1.00 88.44 93 TYR A CA 1
ATOM 774 C C . TYR A 1 93 ? 11.672 -4.293 -2.628 1.00 88.44 93 TYR A C 1
ATOM 776 O O . TYR A 1 93 ? 10.818 -3.487 -2.242 1.00 88.44 93 TYR A O 1
ATOM 784 N N . THR A 1 94 ? 12.438 -4.063 -3.698 1.00 90.44 94 THR A N 1
ATOM 785 C CA . THR A 1 94 ? 12.328 -2.848 -4.514 1.00 90.44 94 THR A CA 1
ATOM 786 C C . THR A 1 94 ? 10.989 -2.812 -5.244 1.00 90.44 94 THR A C 1
ATOM 788 O O . THR A 1 94 ? 10.346 -1.766 -5.259 1.00 90.44 94 THR A O 1
ATOM 791 N N . ALA A 1 95 ? 10.503 -3.954 -5.746 1.00 91.94 95 ALA A N 1
ATOM 792 C CA . ALA A 1 95 ? 9.174 -4.067 -6.354 1.00 91.94 95 ALA A CA 1
ATOM 793 C C . ALA A 1 95 ? 8.056 -3.734 -5.351 1.00 91.94 95 ALA A C 1
ATOM 795 O O . ALA A 1 95 ? 7.170 -2.929 -5.646 1.00 91.94 95 ALA A O 1
ATOM 796 N N . CYS A 1 96 ? 8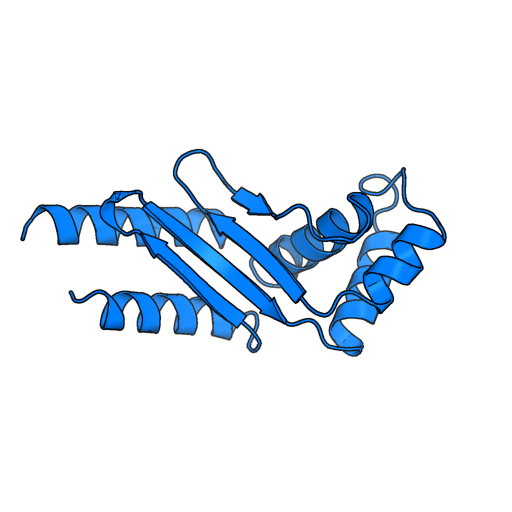.121 -4.305 -4.142 1.00 91.69 96 CYS A N 1
ATOM 797 C CA . CYS A 1 96 ? 7.163 -4.014 -3.067 1.00 91.69 96 CYS A CA 1
ATOM 798 C C . CYS A 1 96 ? 7.177 -2.534 -2.684 1.00 91.69 96 CYS A C 1
ATOM 800 O O . CYS A 1 96 ? 6.122 -1.928 -2.497 1.00 91.69 96 CYS A O 1
ATOM 802 N N . SER A 1 97 ? 8.375 -1.957 -2.592 1.00 90.44 97 SER A N 1
ATOM 803 C CA . SER A 1 97 ? 8.558 -0.543 -2.280 1.00 90.44 97 SER A CA 1
ATOM 804 C C . SER A 1 97 ? 7.953 0.327 -3.379 1.00 90.44 97 SER A C 1
ATOM 806 O O . SER A 1 97 ? 7.137 1.187 -3.075 1.00 90.44 97 SER A O 1
ATOM 808 N N . ALA A 1 98 ? 8.257 0.072 -4.654 1.00 92.31 98 ALA A N 1
ATOM 809 C CA . ALA A 1 98 ? 7.693 0.829 -5.770 1.00 92.31 98 ALA A CA 1
ATOM 810 C C . ALA A 1 98 ? 6.157 0.812 -5.761 1.00 92.31 98 ALA A C 1
ATOM 812 O O . ALA A 1 98 ? 5.535 1.866 -5.885 1.00 92.31 98 ALA A O 1
ATOM 813 N N . ALA A 1 99 ? 5.544 -0.354 -5.529 1.00 92.62 99 ALA A N 1
ATOM 814 C CA . ALA A 1 99 ? 4.094 -0.474 -5.409 1.00 92.62 99 ALA A CA 1
ATOM 815 C C . ALA A 1 99 ? 3.536 0.313 -4.210 1.00 92.62 99 ALA A C 1
ATOM 817 O O . ALA A 1 99 ? 2.561 1.050 -4.357 1.00 92.62 99 ALA A O 1
ATOM 818 N N . ALA A 1 100 ? 4.157 0.199 -3.032 1.00 91.88 100 ALA A N 1
ATOM 819 C CA . ALA A 1 100 ? 3.721 0.916 -1.835 1.00 91.88 100 ALA A CA 1
ATOM 820 C C . ALA A 1 100 ? 3.835 2.439 -2.005 1.00 91.88 100 ALA A C 1
ATOM 822 O O . ALA A 1 100 ? 2.875 3.156 -1.732 1.00 91.88 100 ALA A O 1
ATOM 823 N N . PHE A 1 101 ? 4.969 2.931 -2.510 1.00 90.12 101 PHE A N 1
ATOM 824 C CA . PHE A 1 101 ? 5.177 4.354 -2.780 1.00 90.12 101 PHE A CA 1
ATOM 825 C C . PHE A 1 101 ? 4.201 4.876 -3.831 1.00 90.12 101 PHE A C 1
ATOM 827 O O . PHE A 1 101 ? 3.602 5.918 -3.611 1.00 90.12 101 PHE A O 1
ATOM 834 N N . PHE A 1 102 ? 3.964 4.138 -4.916 1.00 91.00 102 PHE A N 1
ATOM 835 C CA . PHE A 1 102 ? 2.968 4.515 -5.919 1.00 91.00 102 PHE A CA 1
ATOM 836 C C . PHE A 1 102 ? 1.559 4.663 -5.320 1.00 91.00 102 PHE A C 1
ATOM 838 O O . PHE A 1 102 ? 0.861 5.636 -5.604 1.00 91.00 102 PHE A O 1
ATOM 845 N N . ILE A 1 103 ? 1.142 3.731 -4.456 1.00 89.88 103 ILE A N 1
ATOM 846 C CA . ILE A 1 103 ? -0.159 3.801 -3.774 1.00 89.88 103 ILE A CA 1
ATOM 847 C C . ILE A 1 103 ? -0.219 4.999 -2.814 1.00 89.88 103 ILE A C 1
ATOM 849 O O . ILE A 1 103 ? -1.203 5.745 -2.814 1.00 89.88 103 ILE A O 1
ATOM 853 N N . LEU A 1 104 ? 0.830 5.202 -2.014 1.00 87.19 104 LEU A N 1
ATOM 854 C CA . LEU A 1 104 ? 0.887 6.260 -1.005 1.00 87.19 104 LEU A CA 1
ATOM 855 C C . LEU A 1 104 ? 0.995 7.663 -1.621 1.00 87.19 104 LEU A C 1
ATOM 857 O O . LEU A 1 104 ? 0.257 8.559 -1.218 1.00 87.19 104 LEU A O 1
ATOM 861 N N . ASP A 1 105 ? 1.867 7.842 -2.610 1.00 81.12 105 ASP A N 1
ATOM 862 C CA . ASP A 1 105 ? 2.141 9.124 -3.266 1.00 81.12 105 ASP A CA 1
ATOM 863 C C . ASP A 1 105 ? 1.064 9.480 -4.304 1.00 81.12 105 ASP A C 1
ATOM 865 O O . ASP A 1 105 ? 0.527 10.590 -4.310 1.00 81.12 105 ASP A O 1
ATOM 869 N N . GLY A 1 106 ? 0.679 8.511 -5.141 1.00 66.75 106 GLY A N 1
ATOM 870 C CA . GLY A 1 106 ? -0.218 8.731 -6.276 1.00 66.75 106 GLY A CA 1
ATOM 871 C C . GLY A 1 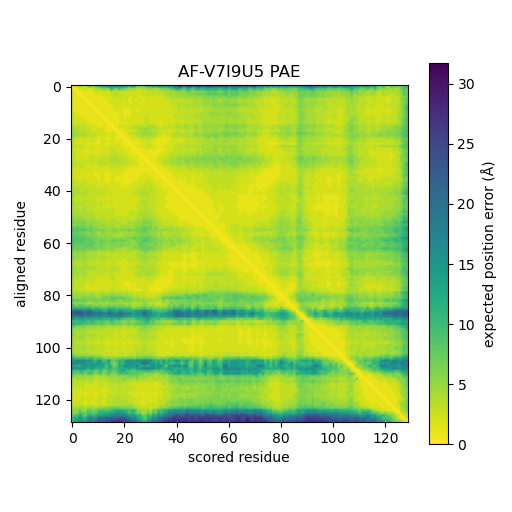106 ? -1.699 8.831 -5.909 1.00 66.75 106 GLY A C 1
ATOM 872 O O . GLY A 1 106 ? -2.434 9.603 -6.528 1.00 66.75 106 GLY A O 1
ATOM 873 N N . TYR A 1 107 ? -2.154 8.083 -4.900 1.00 64.44 107 TYR A N 1
ATOM 874 C CA . TYR A 1 107 ? -3.582 8.007 -4.563 1.00 64.44 107 TYR A CA 1
ATOM 875 C C . TYR A 1 107 ? -3.908 8.542 -3.173 1.00 64.44 107 TYR A C 1
ATOM 877 O O . TYR A 1 107 ? -4.980 9.117 -2.967 1.00 64.44 107 TYR A O 1
ATOM 885 N N . LEU A 1 108 ? -2.990 8.380 -2.226 1.00 62.84 108 LEU A N 1
ATOM 886 C CA . LEU A 1 108 ? -3.256 8.526 -0.801 1.00 62.84 108 LEU A CA 1
ATOM 887 C C . LEU A 1 108 ? -2.458 9.677 -0.167 1.00 62.84 108 LEU A C 1
ATOM 889 O O . LEU A 1 108 ? -2.168 9.651 1.019 1.00 62.84 108 LEU A O 1
ATOM 893 N N . ASN A 1 109 ? -2.109 10.725 -0.909 1.00 66.94 109 ASN A N 1
ATOM 894 C CA . ASN A 1 109 ? -1.375 11.862 -0.345 1.00 66.94 109 ASN A CA 1
ATOM 895 C C . ASN A 1 109 ? -2.050 12.403 0.948 1.00 66.94 109 ASN A C 1
ATOM 897 O O . ASN A 1 109 ? -3.261 12.645 0.959 1.00 66.94 109 ASN A O 1
ATOM 901 N N . SER A 1 110 ? -1.291 12.573 2.045 1.00 68.56 110 SER A N 1
ATOM 902 C CA . SER A 1 110 ? -1.744 12.887 3.430 1.00 68.56 110 SER A CA 1
ATOM 903 C C . SER A 1 110 ? -2.660 11.856 4.120 1.00 68.56 110 SER A C 1
ATOM 905 O O . SER A 1 110 ? -3.186 12.095 5.207 1.00 68.56 110 SER A O 1
ATOM 907 N N . PHE A 1 111 ? -2.885 10.704 3.499 1.00 76.06 111 PHE A N 1
ATOM 908 C CA . PHE A 1 111 ? -3.721 9.632 4.031 1.00 76.06 111 PHE A CA 1
ATOM 909 C C . PHE A 1 111 ? -3.122 8.902 5.236 1.00 76.06 111 PHE A C 1
ATOM 911 O O . PHE A 1 111 ? -3.925 8.571 6.104 1.00 76.06 111 PHE A O 1
ATOM 918 N N . PRO A 1 112 ? -1.793 8.664 5.350 1.00 78.69 112 PRO A N 1
ATOM 919 C CA . PRO A 1 112 ? -1.229 8.061 6.559 1.00 78.69 112 PRO A CA 1
ATOM 920 C C . PRO A 1 112 ? -1.641 8.833 7.819 1.00 78.69 112 PRO A C 1
ATOM 922 O O . PRO A 1 112 ? -2.297 8.264 8.688 1.00 78.69 112 PRO A O 1
ATOM 925 N N . ASP A 1 113 ? -1.417 10.151 7.831 1.00 81.88 113 ASP A N 1
ATOM 926 C CA . ASP A 1 113 ? -1.797 11.044 8.935 1.00 81.88 113 ASP A CA 1
ATOM 927 C C . ASP A 1 113 ? -3.311 11.012 9.214 1.00 81.88 113 ASP A C 1
ATOM 929 O O . ASP A 1 113 ? -3.764 11.059 10.359 1.00 81.88 113 ASP A O 1
ATOM 933 N N . ARG A 1 114 ? -4.133 10.927 8.157 1.00 84.31 114 ARG A N 1
ATOM 934 C CA . ARG A 1 114 ? -5.594 10.827 8.294 1.00 84.31 114 ARG A CA 1
ATOM 935 C C . ARG A 1 114 ? -6.032 9.495 8.885 1.00 84.31 114 ARG A C 1
ATOM 937 O O . ARG A 1 114 ? -6.949 9.492 9.700 1.00 84.31 114 ARG A O 1
ATOM 944 N N . ILE A 1 115 ? -5.433 8.382 8.465 1.00 87.94 115 ILE A N 1
ATOM 945 C CA . ILE A 1 115 ? -5.735 7.057 9.011 1.00 87.94 115 ILE A CA 1
ATOM 946 C C . ILE A 1 115 ? -5.317 6.991 10.469 1.00 87.94 115 ILE A C 1
ATOM 948 O O . ILE A 1 115 ? -6.138 6.589 11.287 1.00 87.94 115 ILE A O 1
ATOM 952 N N . GLU A 1 116 ? -4.118 7.461 10.803 1.00 86.12 116 GLU A N 1
ATOM 953 C CA . GLU A 1 116 ? -3.645 7.564 12.185 1.00 86.12 116 GLU A CA 1
ATOM 954 C C . GLU A 1 116 ? -4.647 8.352 13.044 1.00 86.12 116 GLU A C 1
ATOM 956 O O . GLU A 1 116 ? -5.167 7.836 14.034 1.00 86.12 116 GLU A O 1
ATOM 961 N N . GLN A 1 117 ? -5.047 9.546 12.592 1.00 88.56 117 GLN A N 1
ATOM 962 C CA . GLN A 1 117 ? -6.046 10.360 13.286 1.00 88.56 117 GLN A CA 1
ATOM 963 C C . GLN A 1 117 ? -7.416 9.665 13.390 1.00 88.56 117 GLN A C 1
ATOM 965 O O . GLN A 1 117 ? -8.097 9.767 14.413 1.00 88.56 117 GLN A O 1
ATOM 970 N N . MET A 1 118 ? -7.882 8.978 12.343 1.00 89.94 118 MET A N 1
ATOM 971 C CA . MET A 1 118 ? -9.145 8.233 12.387 1.00 89.94 118 MET A CA 1
ATOM 972 C C . MET A 1 118 ? -9.081 7.091 13.404 1.00 89.94 118 MET A C 1
ATOM 974 O O . MET A 1 118 ? -10.018 6.930 14.188 1.00 89.94 118 MET A O 1
ATOM 978 N N . MET A 1 119 ? -7.983 6.336 13.418 1.00 91.50 119 MET A N 1
ATOM 979 C CA . MET A 1 119 ? -7.760 5.232 14.348 1.00 91.50 119 MET A CA 1
ATOM 980 C C . MET A 1 119 ? -7.675 5.726 15.793 1.00 91.50 119 MET A C 1
ATOM 982 O O . MET A 1 119 ? -8.313 5.138 16.667 1.00 91.50 119 MET A O 1
ATOM 986 N N . GLU A 1 120 ? -7.007 6.854 16.041 1.00 89.75 120 GLU A N 1
ATOM 987 C CA . GLU A 1 120 ? -6.968 7.495 17.357 1.00 89.75 120 GLU A CA 1
ATOM 988 C C . GLU A 1 120 ? -8.375 7.881 17.843 1.00 89.75 120 GLU A C 1
ATOM 990 O O . GLU A 1 120 ? -8.787 7.474 18.932 1.00 89.75 120 GLU A O 1
ATOM 995 N N . ASN A 1 121 ? -9.165 8.561 17.004 1.00 89.81 121 ASN A N 1
ATOM 996 C CA . ASN A 1 121 ? -10.552 8.921 17.327 1.00 89.81 121 ASN A CA 1
ATOM 997 C C . ASN A 1 121 ? -11.419 7.686 17.636 1.00 89.81 121 ASN A C 1
ATOM 999 O O . ASN A 1 121 ? -12.289 7.714 18.514 1.00 89.81 121 ASN A O 1
ATOM 1003 N N . TYR A 1 122 ? -11.211 6.588 16.906 1.00 90.50 122 TYR A N 1
ATOM 1004 C CA . TYR A 1 122 ? -11.919 5.336 17.151 1.00 90.50 122 TYR A CA 1
ATOM 1005 C C . TYR A 1 122 ? -11.507 4.698 18.468 1.00 90.50 122 TYR A C 1
ATOM 1007 O O . TYR A 1 122 ? -12.387 4.277 19.219 1.00 90.50 122 TYR A O 1
ATOM 1015 N N . ARG A 1 123 ? -10.212 4.681 18.784 1.00 88.62 123 ARG A N 1
ATOM 1016 C CA . ARG A 1 123 ? -9.678 4.172 20.050 1.00 88.62 123 ARG A CA 1
ATOM 1017 C C . ARG A 1 123 ? -10.227 4.949 21.247 1.00 88.62 123 ARG A C 1
ATOM 1019 O O . ARG A 1 123 ? -10.689 4.332 22.209 1.00 88.62 123 ARG A O 1
ATOM 1026 N N . GLU A 1 124 ? -10.263 6.280 21.175 1.00 85.12 124 GLU A N 1
ATOM 1027 C CA . GLU A 1 124 ? -10.850 7.131 22.221 1.00 85.12 124 GLU A CA 1
ATOM 1028 C C . GLU A 1 124 ? -12.342 6.834 22.428 1.00 85.12 124 GLU A C 1
ATOM 1030 O O . GLU A 1 124 ? -12.798 6.643 23.557 1.00 85.12 124 GLU A O 1
ATOM 1035 N N . GLY A 1 125 ? -13.107 6.719 21.337 1.00 76.88 125 GLY A N 1
ATOM 1036 C CA . GLY A 1 125 ? -14.532 6.385 21.389 1.00 76.88 125 GLY A CA 1
ATOM 1037 C C . GLY A 1 125 ? -14.830 4.942 21.823 1.00 76.88 125 GLY A C 1
ATOM 1038 O O . GLY A 1 125 ? -15.921 4.666 22.331 1.00 76.88 125 GLY A O 1
ATOM 1039 N N . TYR A 1 126 ? -13.883 4.022 21.628 1.00 69.06 126 TYR A N 1
ATOM 1040 C CA . TYR A 1 126 ? -13.974 2.621 22.046 1.00 69.06 126 TYR A CA 1
ATOM 1041 C C . TYR A 1 126 ? -13.660 2.449 23.537 1.00 69.06 126 TYR A C 1
ATOM 1043 O O . TYR A 1 126 ? -14.349 1.698 24.213 1.00 69.06 126 TYR A O 1
ATOM 1051 N N . SER A 1 127 ? -12.688 3.200 24.065 1.00 58.59 127 SER A N 1
ATOM 1052 C CA . SER A 1 127 ? -12.245 3.145 25.472 1.00 58.59 127 SER A CA 1
ATOM 1053 C C . SER A 1 127 ? -13.269 3.705 26.473 1.00 58.59 127 SER A C 1
ATOM 1055 O O . SER A 1 127 ? -13.127 3.530 27.682 1.00 58.59 127 SER A O 1
ATOM 1057 N N . LEU A 1 128 ? -14.287 4.412 25.973 1.00 52.03 128 LEU A N 1
ATOM 1058 C CA . LEU A 1 128 ? -15.376 5.004 26.754 1.00 52.03 128 LEU A CA 1
ATOM 1059 C C . LEU A 1 128 ? -16.627 4.103 26.852 1.00 52.03 128 LEU A C 1
ATOM 1061 O O . LEU A 1 128 ? -17.615 4.529 27.453 1.00 52.03 128 LEU A O 1
ATOM 1065 N N . ASN A 1 129 ? -16.601 2.893 26.278 1.00 45.38 129 ASN A N 1
ATOM 1066 C CA . ASN A 1 129 ? -17.656 1.871 26.385 1.00 45.38 129 ASN A CA 1
ATOM 1067 C C . ASN A 1 129 ? -17.135 0.599 27.060 1.00 45.38 129 ASN A C 1
ATOM 1069 O O . ASN A 1 129 ? -17.980 -0.119 27.641 1.00 45.38 129 ASN A O 1
#

Radius of gyration: 15.61 Å; Cα contacts (8 Å, |Δi|>4): 171; chains: 1; bounding box: 38×26×42 Å

Nearest PDB structures (foldseek):
  6eqt-assembly1_A  TM=3.938E-01  e=2.292E+00  Homo sapiens
  4koa-assembly1_A-2  TM=5.425E-01  e=3.918E+00  Sinorhizobium meliloti 1021
  3rbv-assembly1_A  TM=2.771E-01  e=8.499E+00  Actinomadura kijaniata

Sequence (129 aa):
MTINEIHTVLLKEVRRHYDKTEIIHLDIPLGEVEFKFNLDHEDRMRILEFMSENPEIFSEANDDTAKDILEMDNICIRFDEEGTYFGRSSYDYTACSAAAFFILDGYLNSFPDRIEQMMENYREGYSLN

Mean predicted aligned error: 4.88 Å

Solvent-accessible surface area (backbone atoms only — not comparable to full-atom values): 7210 Å² total; per-residue (Å²): 133,54,72,69,56,52,52,52,52,54,50,54,56,51,37,74,56,44,70,58,54,46,77,78,44,78,37,54,93,69,38,33,40,25,38,35,40,53,38,52,72,69,54,30,54,49,31,53,50,52,42,70,75,38,47,85,81,46,68,84,64,47,78,64,29,55,50,35,33,70,67,46,54,57,51,47,44,34,39,39,88,92,43,81,48,66,62,89,58,101,52,47,67,64,27,51,45,37,48,50,48,43,50,42,63,75,50,34,66,74,38,67,66,48,50,53,52,51,33,50,57,47,30,58,61,53,75,77,109

pLDDT: mean 87.7, std 9.68, range [45.38, 97.19]

Secondary structure (DSSP, 8-state):
--HHHHHHHHHHHHTTT-TTEEEEEEETTTTEEEEEEE--HHHHHHHHHHHHH-TTTSTT--HHHHHHHHH--EEEEEEETTEEEE---SS-HHHHHHHHHHHHHHT-TTHHHHHHHHHHHHHHHHHT-

Foldseek 3Di:
DDPVVLLVVVLVVLCVQAVQKHWPDDDLLQLKTKIKRFADQVNLVVLVVQCVVCCVVLVVDDPQLNVLSNVDGIWMWMQGPVGIDTDDDVGDPSNNVSSVCCSCVVGNDCNRVVSSVSSVVSSVVVVVD

Organism: NCBI:txid994573